Protein AF-A0A0L0DF98-F1 (afdb_monomer_lite)

Organism: NCBI:txid461836

Structure (mmCIF, N/CA/C/O backbone):
data_AF-A0A0L0DF98-F1
#
_entry.id   AF-A0A0L0DF98-F1
#
loop_
_atom_site.group_PDB
_atom_site.id
_atom_site.type_symbol
_atom_site.label_atom_id
_atom_site.label_alt_id
_atom_site.label_comp_id
_atom_site.label_asym_id
_atom_site.label_entity_id
_atom_site.label_seq_id
_atom_site.pdbx_PDB_ins_code
_atom_site.Cartn_x
_atom_site.Cartn_y
_atom_site.Cartn_z
_atom_site.occupancy
_atom_site.B_iso_or_equiv
_atom_site.auth_seq_id
_atom_site.auth_comp_id
_atom_site.auth_asym_id
_atom_site.auth_atom_id
_atom_site.pdbx_PDB_model_num
ATOM 1 N N . MET A 1 1 ? 43.481 54.533 -42.094 1.00 59.28 1 MET A N 1
ATOM 2 C CA . MET A 1 1 ? 42.542 54.161 -43.178 1.00 59.28 1 MET A CA 1
ATOM 3 C C . MET A 1 1 ? 41.923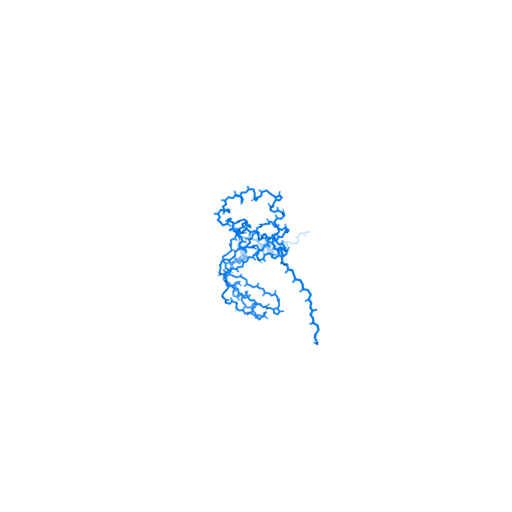 52.816 -42.833 1.00 59.28 1 MET A C 1
ATOM 5 O O . MET A 1 1 ? 42.650 51.907 -42.451 1.00 59.28 1 MET A O 1
ATOM 9 N N . VAL A 1 2 ? 40.596 52.700 -42.867 1.00 70.25 2 VAL A N 1
ATOM 10 C CA . VAL A 1 2 ? 39.909 51.431 -42.580 1.00 70.25 2 VAL A CA 1
ATOM 11 C C . VAL A 1 2 ? 40.095 50.500 -43.779 1.00 70.25 2 VAL A C 1
ATOM 13 O O . VAL A 1 2 ? 39.772 50.872 -44.902 1.00 70.25 2 VAL A O 1
ATOM 16 N N . ASN A 1 3 ? 40.622 49.292 -43.556 1.00 85.38 3 ASN A N 1
ATOM 17 C CA . ASN A 1 3 ? 40.799 48.296 -44.616 1.00 85.38 3 ASN A CA 1
ATOM 18 C C . ASN A 1 3 ? 39.440 47.738 -45.062 1.00 85.38 3 ASN A C 1
ATOM 20 O O . ASN A 1 3 ? 38.877 46.834 -44.435 1.00 85.38 3 ASN A O 1
ATOM 24 N N . GLN A 1 4 ? 38.933 48.284 -46.166 1.00 84.75 4 GLN A N 1
ATOM 25 C CA . GLN A 1 4 ? 37.586 48.056 -46.689 1.00 84.75 4 GLN A CA 1
ATOM 26 C C . GLN A 1 4 ? 37.270 46.567 -46.930 1.00 84.75 4 GLN A C 1
ATOM 28 O O . GLN A 1 4 ? 36.217 46.077 -46.520 1.00 84.75 4 GLN A O 1
ATOM 33 N N . ALA A 1 5 ? 38.224 45.804 -47.471 1.00 82.38 5 ALA A N 1
ATOM 34 C CA . ALA A 1 5 ? 38.057 44.372 -47.739 1.00 82.38 5 ALA A CA 1
ATOM 35 C C . ALA A 1 5 ? 37.833 43.534 -46.463 1.00 82.38 5 ALA A C 1
ATOM 37 O O . ALA A 1 5 ? 37.051 42.578 -46.448 1.00 82.38 5 ALA A O 1
ATOM 38 N N . LYS A 1 6 ? 38.488 43.902 -45.354 1.00 84.06 6 LYS A N 1
ATOM 39 C CA . LYS A 1 6 ? 38.337 43.198 -44.072 1.00 84.06 6 LYS A CA 1
ATOM 40 C C . LYS A 1 6 ? 36.978 43.502 -43.442 1.00 84.06 6 LYS A C 1
ATOM 42 O O . LYS A 1 6 ? 36.352 42.601 -42.884 1.00 84.06 6 LYS A O 1
ATOM 47 N N . LEU A 1 7 ? 36.498 44.738 -43.585 1.00 84.56 7 LEU A N 1
ATOM 48 C CA . LEU A 1 7 ? 35.190 45.164 -43.090 1.00 84.56 7 LEU A CA 1
ATOM 49 C C . LEU A 1 7 ? 34.041 44.452 -43.818 1.00 84.56 7 LEU A C 1
ATOM 51 O O . LEU A 1 7 ? 33.086 44.008 -43.183 1.00 84.56 7 LEU A O 1
ATOM 55 N N . GLU A 1 8 ? 34.141 44.285 -45.135 1.00 83.75 8 GLU A N 1
ATOM 56 C CA . GLU A 1 8 ? 33.148 43.542 -45.918 1.00 83.75 8 GLU A CA 1
ATOM 57 C C . GLU A 1 8 ? 33.128 42.054 -45.570 1.00 83.75 8 GLU A C 1
ATOM 59 O O . GLU A 1 8 ? 32.053 41.471 -45.401 1.00 83.75 8 GLU A O 1
ATOM 64 N N . LYS A 1 9 ? 34.304 41.447 -45.372 1.00 82.88 9 LYS A N 1
ATOM 65 C CA . LYS A 1 9 ? 34.415 40.061 -44.902 1.00 82.88 9 LYS A CA 1
ATOM 66 C C . LYS A 1 9 ? 33.769 39.887 -43.523 1.00 82.88 9 LYS A C 1
ATOM 68 O O . LYS A 1 9 ? 32.976 38.967 -43.339 1.00 82.88 9 LYS A O 1
ATOM 73 N N . LEU A 1 10 ? 34.019 40.806 -42.587 1.00 80.69 10 LEU A N 1
ATOM 74 C CA . LEU A 1 10 ? 33.381 40.828 -41.263 1.00 80.69 10 LEU A CA 1
ATOM 75 C C . LEU A 1 10 ? 31.852 40.976 -41.345 1.00 80.69 10 LEU A C 1
ATOM 77 O O . LEU A 1 10 ? 31.139 40.242 -40.665 1.00 80.69 10 LEU A O 1
ATOM 81 N N . LYS A 1 11 ? 31.336 41.854 -42.217 1.00 80.50 11 LYS A N 1
ATOM 82 C CA . LYS A 1 11 ? 29.887 42.036 -42.440 1.00 80.50 11 LYS A CA 1
ATOM 83 C C . LYS A 1 11 ? 29.210 40.816 -43.077 1.00 80.50 11 LYS A C 1
ATOM 85 O O . LYS A 1 11 ? 28.028 40.579 -42.835 1.00 80.50 11 LYS A O 1
ATOM 90 N N . ARG A 1 12 ? 29.925 40.046 -43.905 1.00 77.50 12 ARG A N 1
ATOM 91 C CA . ARG A 1 12 ? 29.417 38.779 -44.462 1.00 77.50 12 ARG A CA 1
ATOM 92 C C . ARG A 1 12 ? 29.406 37.677 -43.404 1.00 77.50 12 ARG A C 1
ATOM 94 O O . ARG A 1 12 ? 28.397 36.994 -43.256 1.00 77.50 12 ARG A O 1
ATOM 101 N N . MET A 1 13 ? 30.483 37.550 -42.630 1.00 76.38 13 MET A N 1
ATOM 102 C CA . MET A 1 13 ? 30.581 36.547 -41.564 1.00 76.38 13 MET A CA 1
ATOM 103 C C . MET A 1 13 ? 29.582 36.805 -40.427 1.00 76.38 13 MET A C 1
ATOM 105 O O . MET A 1 13 ? 29.000 35.856 -39.913 1.00 76.38 13 MET A O 1
ATOM 109 N N . SER A 1 14 ? 29.296 38.065 -40.082 1.00 71.44 14 SER A N 1
ATOM 110 C CA . SER A 1 14 ? 28.335 38.394 -39.017 1.00 71.44 14 SER A CA 1
ATOM 111 C C . SER A 1 14 ? 26.897 37.952 -39.319 1.00 71.44 14 SER A C 1
ATOM 113 O O . SER A 1 14 ? 26.144 37.657 -38.393 1.00 71.44 14 SER A O 1
ATOM 115 N N . LYS A 1 15 ? 26.510 37.854 -40.600 1.00 66.44 15 LYS A N 1
ATOM 116 C CA . LYS A 1 15 ? 25.192 37.338 -41.012 1.00 66.44 15 LYS A CA 1
ATOM 117 C C . LYS A 1 15 ? 25.078 35.819 -40.860 1.00 66.44 15 LYS A C 1
ATOM 119 O O . LYS A 1 15 ? 23.989 35.330 -40.580 1.00 66.44 15 LYS A O 1
ATOM 124 N N . VAL A 1 16 ? 26.182 35.090 -41.035 1.00 66.56 16 VAL A N 1
ATOM 125 C CA . VAL A 1 16 ? 26.230 33.618 -40.960 1.00 66.56 16 VAL A CA 1
ATOM 126 C C . VAL A 1 16 ? 26.385 33.138 -39.516 1.00 66.56 16 VAL A C 1
ATOM 128 O O . VAL A 1 16 ? 25.752 32.164 -39.123 1.00 66.56 16 VAL A O 1
ATOM 131 N N . SER A 1 17 ? 27.149 33.857 -38.692 1.00 67.81 17 SER A N 1
ATOM 132 C CA . SER A 1 17 ? 27.374 33.512 -37.280 1.00 67.81 17 SER A CA 1
ATOM 133 C C . SER A 1 17 ? 26.181 33.801 -36.358 1.00 67.81 17 SER A C 1
ATOM 135 O O . SER A 1 17 ? 26.313 33.718 -35.138 1.00 67.81 17 SER A O 1
ATOM 137 N N . ARG A 1 18 ? 25.012 34.167 -36.901 1.00 70.31 18 ARG A N 1
ATOM 138 C CA . ARG A 1 18 ? 23.824 34.470 -36.100 1.00 70.31 18 ARG A CA 1
ATOM 139 C C . ARG A 1 18 ? 23.174 33.172 -35.609 1.00 70.31 18 ARG A C 1
ATOM 141 O O . ARG A 1 18 ? 22.393 32.535 -36.313 1.00 70.31 18 ARG A O 1
ATOM 148 N N . THR A 1 19 ? 23.471 32.794 -34.372 1.00 71.56 19 THR A N 1
ATOM 149 C CA . THR A 1 19 ? 22.826 31.693 -33.646 1.00 71.56 19 THR A CA 1
ATOM 150 C C . THR A 1 19 ? 21.392 32.078 -33.274 1.00 71.56 19 THR A C 1
ATOM 152 O O . THR A 1 19 ? 21.123 32.629 -32.211 1.00 71.56 19 THR A O 1
ATOM 155 N N . GLY A 1 20 ? 20.455 31.795 -34.180 1.00 74.62 20 GLY A N 1
ATOM 156 C CA . GLY A 1 20 ? 19.020 31.996 -33.970 1.00 74.62 20 GLY A CA 1
ATOM 157 C C . GLY A 1 20 ? 18.403 33.054 -34.890 1.00 74.62 20 GLY A C 1
ATOM 158 O O . GLY A 1 20 ? 18.943 34.139 -35.103 1.00 74.62 20 GLY A O 1
ATOM 159 N N . GLY A 1 21 ? 17.241 32.723 -35.451 1.00 78.06 21 GLY A N 1
ATOM 160 C CA . GLY A 1 21 ? 16.499 33.566 -36.389 1.00 78.06 21 GLY A CA 1
ATOM 161 C C . GLY A 1 21 ? 15.668 32.750 -37.380 1.00 78.06 21 GLY A C 1
ATOM 162 O O . GLY A 1 21 ? 15.703 31.515 -37.385 1.00 78.06 21 GLY A O 1
ATOM 163 N N . LYS A 1 22 ? 14.912 33.439 -38.237 1.00 72.06 22 LYS A N 1
ATOM 164 C CA . LYS A 1 22 ? 14.140 32.823 -39.327 1.00 72.06 22 LYS A CA 1
ATOM 165 C C . LYS A 1 22 ? 15.098 32.066 -40.260 1.00 72.06 22 LYS A C 1
ATOM 167 O O . LYS A 1 22 ? 16.039 32.660 -40.769 1.00 72.06 22 LYS A O 1
ATOM 172 N N . GLY A 1 23 ? 14.888 30.760 -40.436 1.00 76.31 23 GLY A N 1
ATOM 173 C CA . GLY A 1 23 ? 15.764 29.884 -41.230 1.00 76.31 23 GLY A CA 1
ATOM 174 C C . GLY A 1 23 ? 16.894 29.192 -40.452 1.00 76.31 23 GLY A C 1
ATOM 175 O O . GLY A 1 23 ? 17.527 28.294 -40.995 1.00 76.31 23 GLY A O 1
ATOM 176 N N . SER A 1 24 ? 17.126 29.538 -39.177 1.00 78.88 24 SER A N 1
ATOM 177 C CA . SER A 1 24 ? 18.032 28.759 -38.317 1.00 78.88 24 SER A CA 1
ATOM 178 C C . SER A 1 24 ? 17.401 27.414 -37.939 1.00 78.88 24 SER A C 1
ATOM 180 O O . SER A 1 24 ? 16.185 27.326 -37.741 1.00 78.88 24 SER A O 1
ATOM 182 N N . MET A 1 25 ? 18.217 26.358 -37.840 1.00 81.50 25 MET A N 1
ATOM 183 C CA . MET A 1 25 ? 17.738 25.024 -37.474 1.00 81.50 25 MET A CA 1
ATOM 184 C C . MET A 1 25 ? 17.059 25.073 -36.104 1.00 81.50 25 MET A C 1
ATOM 186 O O . MET A 1 25 ? 17.697 25.275 -35.068 1.00 81.50 25 MET A O 1
ATOM 190 N N . ARG A 1 26 ? 15.741 24.867 -36.091 1.00 83.50 26 ARG A N 1
ATOM 191 C CA . ARG A 1 26 ? 14.978 24.818 -34.849 1.00 83.50 26 ARG A CA 1
ATOM 192 C C . ARG A 1 26 ? 15.250 23.485 -34.160 1.00 83.50 26 ARG A C 1
ATOM 194 O O . ARG A 1 26 ? 15.085 22.426 -34.762 1.00 83.50 26 ARG A O 1
ATOM 201 N N . ARG A 1 27 ? 15.633 23.518 -32.881 1.00 85.25 27 ARG A N 1
ATOM 202 C CA . ARG A 1 27 ? 15.780 22.291 -32.089 1.00 85.25 27 ARG A CA 1
ATOM 203 C C . ARG A 1 27 ? 14.429 21.579 -32.015 1.00 85.25 27 ARG A C 1
ATOM 205 O O . ARG A 1 27 ? 13.439 22.160 -31.569 1.00 85.25 27 ARG A O 1
ATOM 212 N N . LYS A 1 28 ? 14.394 20.307 -32.414 1.00 84.44 28 LYS A N 1
ATOM 213 C CA . LYS A 1 28 ? 13.209 19.459 -32.258 1.00 84.44 28 LYS A CA 1
ATOM 214 C C . LYS A 1 28 ? 12.933 19.260 -30.768 1.00 84.44 28 LYS A C 1
ATOM 216 O O . LYS A 1 28 ? 13.750 18.688 -30.050 1.00 84.44 28 LYS A O 1
ATOM 221 N N . VAL A 1 29 ? 11.781 19.734 -30.297 1.00 82.12 29 VAL A N 1
ATOM 222 C CA . VAL A 1 29 ? 11.338 19.492 -28.920 1.00 82.12 29 VAL A CA 1
ATOM 223 C C . VAL A 1 29 ? 10.853 18.049 -28.831 1.00 82.12 29 VAL A C 1
ATOM 225 O O . VAL A 1 29 ? 9.829 17.688 -29.411 1.00 82.12 29 VAL A O 1
ATOM 228 N N . ARG A 1 30 ? 11.593 17.203 -28.108 1.00 83.38 30 ARG A N 1
ATOM 229 C CA . ARG A 1 30 ? 11.132 15.855 -27.770 1.00 83.38 30 ARG A CA 1
ATOM 230 C C . ARG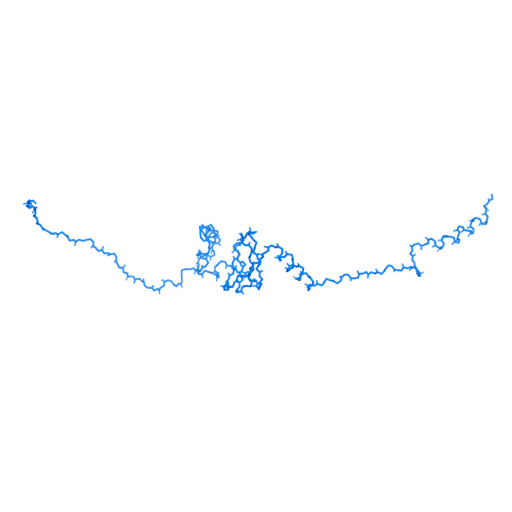 A 1 30 ? 10.097 15.967 -26.657 1.00 83.38 30 ARG A C 1
ATOM 232 O O . ARG A 1 30 ? 10.445 16.159 -25.496 1.00 83.38 30 ARG A O 1
ATOM 239 N N . LYS A 1 31 ? 8.821 15.817 -27.007 1.00 80.00 31 LYS A N 1
ATOM 240 C CA . LYS A 1 31 ? 7.748 15.689 -26.019 1.00 80.00 31 LYS A CA 1
ATOM 241 C C . LYS A 1 31 ? 7.850 14.294 -25.397 1.00 80.00 31 LYS A C 1
ATOM 243 O O . LYS A 1 31 ? 7.572 13.295 -26.056 1.00 80.00 31 LYS A O 1
ATOM 248 N N . VAL A 1 32 ? 8.333 14.210 -24.159 1.00 80.06 32 VAL A N 1
ATOM 249 C CA . VAL A 1 32 ? 8.414 12.938 -23.430 1.00 80.06 32 VAL A CA 1
ATOM 250 C C . VAL A 1 32 ? 6.998 12.552 -23.016 1.00 80.06 32 VAL A C 1
ATOM 252 O O . VAL A 1 32 ? 6.417 13.168 -22.126 1.00 80.06 32 VAL A O 1
ATOM 255 N N . GLN A 1 33 ? 6.422 11.552 -23.681 1.00 76.75 33 GLN A N 1
ATOM 256 C CA . GLN A 1 33 ? 5.169 10.963 -23.227 1.00 76.75 33 GLN A CA 1
ATOM 257 C C . GLN A 1 33 ? 5.443 10.078 -22.011 1.00 76.75 33 GLN A C 1
ATOM 259 O O . GLN A 1 33 ? 6.233 9.135 -22.071 1.00 76.75 33 GLN A O 1
ATOM 264 N N . LYS A 1 34 ? 4.794 10.400 -20.890 1.00 70.56 34 LYS A N 1
ATOM 265 C CA . LYS A 1 34 ? 4.813 9.579 -19.679 1.00 70.56 34 LYS A CA 1
ATOM 266 C C . LYS A 1 34 ? 3.937 8.350 -19.930 1.00 70.56 34 LYS A C 1
ATOM 268 O O . LYS A 1 34 ? 2.723 8.413 -19.782 1.00 70.56 34 LYS A O 1
ATOM 273 N N . SER A 1 35 ? 4.538 7.241 -20.353 1.00 65.88 35 SER A N 1
ATOM 274 C CA . SER A 1 35 ? 3.828 5.963 -20.464 1.00 65.88 35 SER A CA 1
ATOM 275 C C . SER A 1 35 ? 3.675 5.340 -19.069 1.00 65.88 35 SER A C 1
ATOM 277 O O . SER A 1 35 ? 4.679 4.942 -18.475 1.00 65.88 35 SER A O 1
ATOM 279 N N . SER A 1 36 ? 2.453 5.214 -18.554 1.00 64.25 36 SER A N 1
ATOM 280 C CA . SER A 1 36 ? 2.161 4.525 -17.283 1.00 64.25 36 SER A CA 1
ATOM 281 C C . SER A 1 36 ? 2.282 2.996 -17.382 1.00 64.25 36 SER A C 1
ATOM 283 O O . SER A 1 36 ? 2.564 2.330 -16.394 1.00 64.25 36 SER A O 1
ATOM 285 N N . GLY A 1 37 ? 2.134 2.415 -18.577 1.00 65.88 37 GLY A N 1
ATOM 286 C CA . GLY A 1 37 ? 2.199 0.959 -18.772 1.00 65.88 37 GLY A CA 1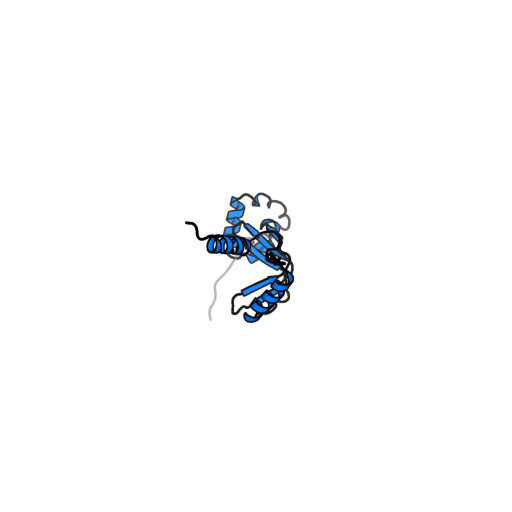
ATOM 287 C C . GLY A 1 37 ? 3.611 0.355 -18.751 1.00 65.88 37 GLY A C 1
ATOM 288 O O . GLY A 1 37 ? 3.772 -0.831 -18.465 1.00 65.88 37 GLY A O 1
ATOM 289 N N . SER A 1 38 ? 4.659 1.140 -19.033 1.00 71.88 38 SER A N 1
ATOM 290 C CA . SER A 1 38 ? 6.038 0.621 -19.030 1.00 71.88 38 SER A CA 1
ATOM 291 C C . SER A 1 38 ? 6.621 0.497 -17.623 1.00 71.88 38 SER A C 1
ATOM 293 O O . SER A 1 38 ? 7.498 -0.336 -17.396 1.00 71.88 38 SER A O 1
ATOM 295 N N . THR A 1 39 ? 6.130 1.287 -16.667 1.00 82.38 39 THR A N 1
ATOM 296 C CA . THR A 1 39 ? 6.604 1.251 -15.280 1.00 82.38 39 THR A CA 1
ATOM 297 C C . THR A 1 39 ? 6.145 -0.021 -14.574 1.00 82.38 39 THR A C 1
ATOM 299 O O . THR A 1 39 ? 6.966 -0.663 -13.931 1.00 82.38 39 THR A O 1
ATOM 302 N N . ALA A 1 40 ? 4.898 -0.463 -14.775 1.00 84.25 40 ALA A N 1
ATOM 303 C CA . ALA A 1 40 ? 4.375 -1.695 -14.175 1.00 84.25 40 ALA A CA 1
ATOM 304 C C . ALA A 1 40 ? 5.203 -2.938 -14.552 1.00 84.25 40 ALA A C 1
ATOM 306 O O . ALA A 1 40 ? 5.573 -3.725 -13.682 1.00 84.25 40 ALA A O 1
ATOM 307 N N . LYS A 1 41 ? 5.580 -3.071 -15.832 1.00 87.06 41 LYS A N 1
ATOM 308 C CA . LYS A 1 41 ? 6.436 -4.174 -16.309 1.00 87.06 41 LYS A CA 1
ATOM 309 C C . LYS A 1 41 ? 7.851 -4.120 -15.725 1.00 87.06 41 LYS A C 1
ATOM 311 O O . LYS A 1 41 ? 8.453 -5.151 -15.431 1.00 87.06 41 LYS A O 1
ATOM 316 N N . LYS A 1 42 ? 8.395 -2.914 -15.538 1.00 90.56 42 LYS A N 1
ATOM 317 C CA . LYS A 1 42 ? 9.703 -2.729 -14.894 1.00 90.56 42 LYS A CA 1
ATOM 318 C C . LYS A 1 42 ? 9.642 -3.087 -13.412 1.00 90.56 42 LYS A C 1
ATOM 320 O O . LYS A 1 42 ? 10.521 -3.800 -12.946 1.00 90.56 42 LYS A O 1
ATOM 325 N N . LEU A 1 43 ? 8.588 -2.670 -12.710 1.00 88.50 43 LEU A N 1
ATOM 326 C CA . LEU A 1 43 ? 8.365 -2.997 -11.301 1.00 88.50 43 LEU A CA 1
ATOM 327 C C . LEU A 1 43 ? 8.212 -4.506 -11.090 1.00 88.50 43 LEU A C 1
ATOM 329 O O . LEU A 1 43 ? 8.807 -5.058 -10.170 1.00 88.50 43 LEU A O 1
ATOM 333 N N . SER A 1 44 ? 7.489 -5.213 -11.964 1.00 88.25 44 SER A N 1
ATOM 334 C CA . SER A 1 44 ? 7.401 -6.675 -11.868 1.00 88.25 44 SER A CA 1
ATOM 335 C C . SER A 1 44 ? 8.758 -7.358 -12.062 1.00 88.25 44 SER A C 1
ATOM 337 O O . SER A 1 44 ? 9.047 -8.329 -11.360 1.00 88.25 44 SER A O 1
ATOM 339 N N . ALA A 1 45 ? 9.594 -6.835 -12.969 1.00 90.19 45 ALA A N 1
ATOM 340 C CA . ALA A 1 45 ? 10.933 -7.356 -13.238 1.00 90.19 45 ALA A CA 1
ATOM 341 C C . ALA A 1 45 ? 11.919 -7.072 -12.092 1.00 90.19 45 ALA A C 1
ATOM 343 O O . ALA A 1 45 ? 12.697 -7.949 -11.725 1.00 90.19 45 ALA A O 1
ATOM 344 N N . THR A 1 46 ? 11.878 -5.885 -11.476 1.00 90.31 46 THR A N 1
ATOM 345 C CA . THR A 1 46 ? 12.708 -5.583 -10.296 1.00 90.31 46 THR A CA 1
ATOM 346 C C . THR A 1 46 ? 12.305 -6.446 -9.112 1.00 90.31 46 THR A C 1
ATOM 348 O O . THR A 1 46 ? 13.157 -7.049 -8.468 1.00 90.31 46 THR A O 1
ATOM 351 N N . LEU A 1 47 ? 11.002 -6.585 -8.881 1.00 89.75 47 LEU A N 1
ATOM 352 C CA . LEU A 1 47 ? 10.447 -7.413 -7.821 1.00 89.75 47 LEU A CA 1
ATOM 353 C C . LEU A 1 47 ? 10.681 -8.918 -8.043 1.00 89.75 47 LEU A C 1
ATOM 355 O O . LEU A 1 47 ? 10.515 -9.706 -7.119 1.00 89.75 47 LEU A O 1
ATOM 359 N N . ALA A 1 48 ? 10.983 -9.370 -9.264 1.00 89.31 48 ALA A N 1
ATOM 360 C CA . ALA A 1 48 ? 11.335 -10.771 -9.519 1.00 89.31 48 ALA A CA 1
ATOM 361 C C . ALA A 1 48 ? 12.703 -11.130 -8.919 1.00 89.31 48 ALA A C 1
ATOM 363 O O . ALA A 1 48 ? 12.883 -12.249 -8.459 1.00 89.31 48 ALA A O 1
ATOM 364 N N . LYS A 1 49 ? 13.626 -10.162 -8.832 1.00 91.94 49 LYS A N 1
ATOM 365 C CA . LYS A 1 49 ? 14.966 -10.356 -8.251 1.00 91.94 49 LYS A CA 1
ATOM 366 C C . LYS A 1 49 ? 14.942 -10.646 -6.751 1.00 91.94 49 LYS A C 1
ATOM 368 O O . LYS A 1 49 ? 15.871 -11.244 -6.233 1.00 91.94 49 LYS A O 1
ATOM 373 N N . VAL A 1 50 ? 13.890 -10.206 -6.063 1.00 91.12 50 VAL A N 1
ATOM 374 C CA . VAL A 1 50 ? 13.716 -10.362 -4.609 1.00 91.12 50 VAL A CA 1
ATOM 375 C C . VAL A 1 50 ? 13.038 -11.704 -4.268 1.00 91.12 50 VAL A C 1
ATOM 377 O O . VAL A 1 50 ? 12.645 -11.928 -3.130 1.00 91.12 50 VAL A O 1
ATOM 380 N N . ASN A 1 51 ? 12.891 -12.618 -5.242 1.00 89.44 51 ASN A N 1
ATOM 381 C CA . ASN A 1 51 ? 12.277 -13.942 -5.067 1.00 89.44 51 ASN A CA 1
ATOM 382 C C . ASN A 1 51 ? 10.908 -13.891 -4.366 1.00 89.44 51 ASN A C 1
ATOM 384 O O . ASN A 1 51 ? 10.620 -14.674 -3.464 1.00 89.44 51 ASN A O 1
ATOM 388 N N . LYS A 1 52 ? 10.053 -12.942 -4.763 1.00 91.25 52 LYS A N 1
ATOM 389 C CA . LYS A 1 52 ? 8.698 -12.840 -4.209 1.00 91.25 52 LYS A CA 1
ATOM 390 C C . LYS A 1 52 ? 7.834 -14.035 -4.615 1.00 91.25 52 LYS A C 1
ATOM 392 O O . LYS A 1 52 ? 7.844 -14.451 -5.774 1.00 91.25 52 LYS A O 1
ATOM 397 N N . GLN A 1 53 ? 7.022 -14.507 -3.683 1.00 92.69 53 GLN A N 1
ATOM 398 C CA . GLN A 1 53 ? 6.019 -15.544 -3.877 1.00 92.69 53 GLN A CA 1
ATOM 399 C C . GLN A 1 53 ? 4.624 -14.953 -3.678 1.00 92.69 53 GLN A C 1
ATOM 401 O O . GLN A 1 53 ? 4.425 -14.084 -2.833 1.00 92.69 53 GLN A O 1
ATOM 406 N N . ALA A 1 54 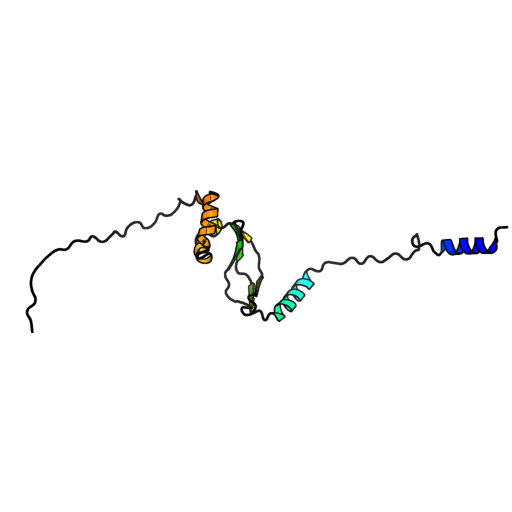? 3.655 -15.388 -4.481 1.00 92.50 54 ALA A N 1
ATOM 407 C CA . ALA A 1 54 ? 2.270 -14.964 -4.306 1.00 92.50 54 ALA A CA 1
ATOM 408 C C . ALA A 1 54 ? 1.664 -15.646 -3.073 1.00 92.50 54 ALA A C 1
ATOM 410 O O . ALA A 1 54 ? 1.823 -16.853 -2.907 1.00 92.50 54 ALA A O 1
ATOM 411 N N . LEU A 1 55 ? 0.953 -14.879 -2.246 1.00 92.31 55 LEU A N 1
ATOM 412 C CA . LEU A 1 55 ? 0.207 -15.401 -1.104 1.00 92.31 55 LEU A CA 1
ATOM 413 C C . LEU A 1 55 ? -1.274 -15.551 -1.492 1.00 92.31 55 LEU A C 1
ATOM 415 O O . LEU A 1 55 ? -1.935 -14.537 -1.738 1.00 92.31 55 LEU A O 1
ATOM 419 N N . PRO A 1 56 ? -1.797 -16.786 -1.613 1.00 92.94 56 PRO A N 1
ATOM 420 C CA . PRO A 1 56 ? -3.212 -17.020 -1.882 1.00 92.94 56 PRO A CA 1
ATOM 421 C C . PRO A 1 56 ? -4.056 -16.846 -0.610 1.00 92.94 56 PRO A C 1
ATOM 423 O O . PRO A 1 56 ? -3.557 -17.014 0.498 1.00 92.94 56 PRO A O 1
ATOM 426 N N . GLY A 1 57 ? -5.347 -16.545 -0.777 1.00 91.94 57 GLY A N 1
ATOM 427 C CA . GLY A 1 57 ? -6.311 -16.528 0.333 1.00 91.94 57 GLY A CA 1
ATOM 428 C C . GLY A 1 57 ? -6.199 -15.334 1.285 1.00 91.94 57 GLY A C 1
ATOM 429 O O . GLY A 1 57 ? -6.682 -15.413 2.406 1.00 91.94 57 GLY A O 1
ATOM 430 N N . VAL A 1 58 ? -5.559 -14.236 0.871 1.00 93.62 58 VAL A N 1
ATOM 431 C CA . VAL A 1 58 ? -5.535 -13.007 1.675 1.00 93.62 58 VAL A CA 1
ATOM 432 C C . VAL A 1 58 ? -6.864 -12.272 1.517 1.00 93.62 58 VAL A C 1
ATOM 434 O O . VAL A 1 58 ? -7.146 -11.707 0.457 1.00 93.62 58 VAL A O 1
ATOM 437 N N . ASP A 1 59 ? -7.661 -12.264 2.582 1.00 92.25 59 ASP A N 1
ATOM 438 C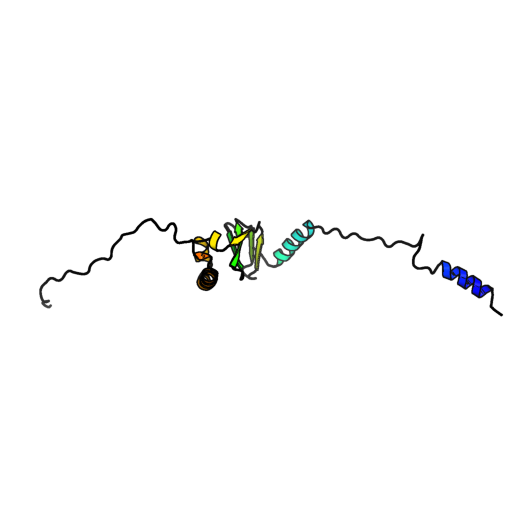 CA . ASP A 1 59 ? -8.955 -11.580 2.602 1.00 92.25 59 ASP A CA 1
ATOM 439 C C . ASP A 1 59 ? -8.813 -10.068 2.766 1.00 92.25 59 ASP A C 1
ATOM 441 O O . ASP A 1 59 ? -9.549 -9.303 2.140 1.00 92.25 59 ASP A O 1
ATOM 445 N N . GLU A 1 60 ? -7.837 -9.623 3.555 1.00 91.25 60 GLU A N 1
ATOM 446 C CA . GLU A 1 60 ? -7.610 -8.208 3.814 1.00 91.25 60 GLU A CA 1
ATOM 447 C C . GLU A 1 60 ? -6.168 -7.895 4.216 1.00 91.25 60 GLU A C 1
ATOM 449 O O . GLU A 1 60 ? -5.447 -8.728 4.767 1.00 91.25 60 GLU A O 1
ATOM 454 N N . VAL A 1 61 ? -5.743 -6.666 3.917 1.00 93.19 61 VAL A N 1
ATOM 455 C CA . VAL A 1 61 ? -4.508 -6.078 4.448 1.00 93.19 61 VAL A CA 1
ATOM 456 C C . VAL A 1 61 ? -4.847 -4.721 5.039 1.00 93.19 61 VAL A C 1
ATOM 458 O O . VAL A 1 61 ? -5.382 -3.854 4.345 1.00 93.19 61 VAL A O 1
ATOM 461 N N . ASN A 1 62 ? -4.479 -4.535 6.302 1.00 92.38 62 ASN A N 1
ATOM 462 C CA . ASN A 1 62 ? -4.657 -3.290 7.031 1.00 92.38 62 ASN A CA 1
ATOM 463 C C . ASN A 1 62 ? -3.288 -2.679 7.329 1.00 92.38 62 ASN A C 1
ATOM 465 O O . ASN A 1 62 ? -2.405 -3.341 7.872 1.00 92.38 62 ASN A O 1
ATOM 469 N N . MET A 1 63 ? -3.101 -1.415 6.953 1.00 92.19 63 MET A N 1
ATOM 470 C CA . MET A 1 63 ? -1.916 -0.644 7.326 1.00 92.19 63 MET A CA 1
ATOM 471 C C . MET A 1 63 ? -2.336 0.478 8.269 1.00 92.19 63 MET A C 1
ATOM 473 O O . MET A 1 63 ? -3.015 1.420 7.853 1.00 92.19 63 MET A O 1
ATOM 477 N N . PHE A 1 64 ? -1.930 0.363 9.531 1.00 89.56 64 PHE A N 1
ATOM 478 C CA . PHE A 1 64 ? -2.181 1.364 10.564 1.00 89.56 64 PHE A CA 1
ATOM 479 C C . PHE A 1 64 ? -1.175 2.498 10.444 1.00 89.56 64 PHE A C 1
ATOM 481 O O . PHE A 1 64 ? 0.029 2.265 10.329 1.00 89.56 64 PHE A O 1
ATOM 488 N N . ARG A 1 65 ? -1.680 3.726 10.453 1.00 88.19 65 ARG A N 1
ATOM 489 C CA . ARG A 1 65 ? -0.871 4.939 10.415 1.00 88.19 65 ARG A CA 1
ATOM 490 C C . ARG A 1 65 ? -0.946 5.659 11.756 1.00 88.19 65 ARG A C 1
ATOM 492 O O . ARG A 1 65 ? -1.810 5.385 12.584 1.00 88.19 65 ARG A O 1
ATOM 499 N N . GLU A 1 66 ? -0.030 6.595 11.956 1.00 85.12 66 GLU A N 1
ATOM 500 C CA . GLU A 1 66 ? 0.055 7.403 13.179 1.00 85.12 66 GLU A CA 1
ATOM 501 C C . GLU A 1 66 ? -1.087 8.425 13.302 1.00 85.12 66 GLU A C 1
ATOM 503 O O . GLU A 1 66 ? -1.405 8.870 14.397 1.00 85.12 66 GLU A O 1
ATOM 508 N N . ASP A 1 67 ? -1.747 8.761 12.191 1.00 83.81 67 ASP A N 1
ATOM 509 C CA . ASP A 1 67 ? -2.876 9.696 12.113 1.00 83.81 67 ASP A CA 1
ATOM 510 C C . ASP A 1 67 ? -4.228 9.070 12.522 1.00 83.81 67 ASP A C 1
ATOM 512 O O . ASP A 1 67 ? -5.283 9.638 12.245 1.00 83.81 67 ASP A O 1
ATOM 516 N N . ASN A 1 68 ? -4.213 7.893 13.160 1.00 81.19 68 ASN A N 1
ATOM 517 C CA . ASN A 1 68 ? -5.385 7.067 13.482 1.00 81.19 68 ASN A CA 1
ATOM 518 C C . ASN A 1 68 ? -6.218 6.625 12.260 1.00 81.19 68 ASN A C 1
ATOM 520 O O . ASN A 1 68 ? -7.330 6.109 12.421 1.00 81.19 68 ASN A O 1
ATOM 524 N N . SER A 1 69 ? -5.695 6.781 11.039 1.00 87.44 69 SER A N 1
ATOM 525 C CA . SER A 1 69 ? -6.314 6.237 9.833 1.00 87.44 69 SER A CA 1
ATOM 526 C C . SER A 1 69 ? -5.762 4.850 9.504 1.00 87.44 69 SER A C 1
ATOM 528 O O . SER A 1 69 ? -4.609 4.505 9.785 1.00 87.44 69 SER A O 1
ATOM 530 N N . VAL A 1 70 ? -6.607 4.031 8.885 1.00 90.50 70 VAL A N 1
ATOM 531 C CA . VAL A 1 70 ? -6.251 2.701 8.398 1.00 90.50 70 VAL A CA 1
ATOM 532 C 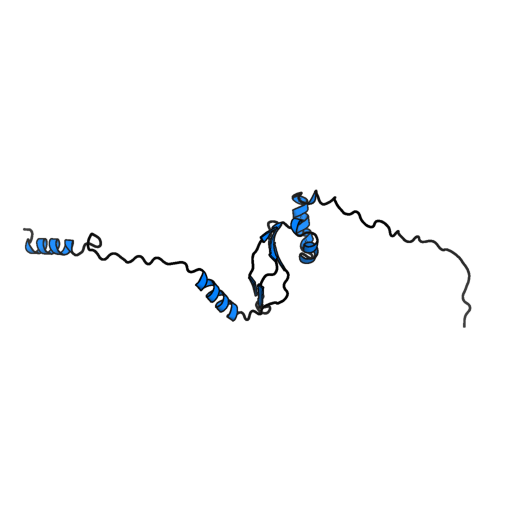C . VAL A 1 70 ? -6.336 2.711 6.884 1.00 90.50 70 VAL A C 1
ATOM 534 O O . VAL A 1 70 ? -7.387 2.990 6.303 1.00 90.50 70 VAL A O 1
ATOM 537 N N . LEU A 1 71 ? -5.228 2.377 6.225 1.00 93.94 71 LEU A N 1
ATOM 538 C CA . LEU A 1 71 ? -5.263 2.061 4.805 1.00 93.94 71 LEU A CA 1
ATOM 539 C C . LEU A 1 71 ? -5.702 0.603 4.655 1.00 93.94 71 LEU A C 1
ATOM 541 O O . LEU A 1 71 ? -4.920 -0.319 4.891 1.00 93.94 71 LEU A O 1
ATOM 545 N N . HIS A 1 72 ? -6.963 0.422 4.285 1.00 93.56 72 HIS A N 1
ATOM 546 C CA . HIS A 1 72 ? -7.607 -0.873 4.144 1.00 93.56 72 HIS A CA 1
ATOM 547 C C . HIS A 1 72 ? -7.604 -1.330 2.684 1.00 93.56 72 HIS A C 1
ATOM 549 O O . HIS A 1 72 ? -7.995 -0.588 1.775 1.00 93.56 72 HIS A O 1
ATOM 555 N N . PHE A 1 73 ? -7.208 -2.580 2.466 1.00 96.06 73 PHE A N 1
ATOM 556 C CA . PHE A 1 73 ? -7.312 -3.267 1.186 1.00 96.06 73 PHE A CA 1
ATOM 557 C C . PHE A 1 73 ? -8.203 -4.497 1.346 1.00 96.06 73 PHE A C 1
ATOM 559 O O . PHE A 1 73 ? -7.843 -5.419 2.075 1.00 96.06 73 PHE A O 1
ATOM 566 N N . SER A 1 74 ? -9.319 -4.540 0.617 1.00 94.12 74 SER A N 1
ATOM 567 C CA . SER A 1 74 ? -10.177 -5.727 0.547 1.00 94.12 74 SER A CA 1
ATOM 568 C C . SER A 1 74 ? -9.700 -6.653 -0.573 1.00 94.12 74 SER A C 1
ATOM 570 O O . SER A 1 74 ? -9.534 -6.215 -1.714 1.00 94.12 74 SER A O 1
ATOM 572 N N . ARG A 1 75 ? -9.451 -7.920 -0.232 1.00 93.69 75 ARG A N 1
ATOM 573 C CA . ARG A 1 75 ? -8.968 -9.003 -1.106 1.00 93.69 75 ARG A CA 1
ATOM 574 C C . ARG A 1 75 ? -7.828 -8.592 -2.052 1.00 93.69 75 ARG A C 1
ATOM 576 O O . ARG A 1 75 ? -7.950 -8.740 -3.274 1.00 93.69 75 ARG A O 1
ATOM 583 N N . PRO A 1 76 ? -6.716 -8.033 -1.538 1.00 96.06 76 PRO A N 1
ATOM 584 C CA . PRO A 1 76 ? -5.610 -7.622 -2.389 1.00 96.06 76 PRO A CA 1
ATOM 585 C C . PRO A 1 76 ? -4.828 -8.819 -2.934 1.00 96.06 76 PRO A C 1
ATOM 587 O O . PRO A 1 76 ? -4.706 -9.868 -2.305 1.00 96.06 76 PRO A O 1
ATOM 590 N N . LYS A 1 77 ? -4.171 -8.617 -4.079 1.00 94.31 77 LYS A N 1
ATOM 591 C CA . LYS A 1 77 ? -3.128 -9.533 -4.543 1.00 94.31 77 LYS A CA 1
ATOM 592 C C . LYS A 1 77 ? -1.835 -9.219 -3.802 1.00 94.31 77 LYS A C 1
ATOM 594 O O . LYS A 1 77 ? -1.199 -8.197 -4.076 1.00 94.31 77 LYS A O 1
ATOM 599 N N . VAL A 1 78 ? -1.439 -10.114 -2.906 1.00 95.00 78 VAL A N 1
ATOM 600 C CA . VAL A 1 78 ? -0.212 -9.982 -2.121 1.00 95.00 78 VAL A CA 1
ATOM 601 C C . VAL A 1 78 ? 0.874 -10.889 -2.680 1.00 95.00 78 VAL A C 1
ATOM 603 O O . VAL A 1 78 ? 0.657 -12.064 -2.972 1.00 95.00 78 VAL A O 1
ATOM 606 N N . GLU A 1 79 ? 2.064 -10.326 -2.837 1.00 93.88 79 GLU A N 1
ATOM 607 C CA . GLU A 1 79 ? 3.290 -11.075 -3.080 1.00 93.88 79 GLU A CA 1
ATOM 608 C C . GLU A 1 79 ? 4.283 -10.739 -1.974 1.00 93.88 79 GLU A C 1
ATOM 610 O O . GLU A 1 79 ? 4.496 -9.567 -1.673 1.00 93.88 79 GLU A O 1
ATOM 615 N N . ALA A 1 80 ? 4.895 -11.749 -1.375 1.00 93.94 80 ALA A N 1
ATOM 616 C CA . ALA A 1 80 ? 5.804 -11.594 -0.255 1.00 93.94 80 ALA A CA 1
ATOM 617 C C . ALA A 1 80 ? 7.129 -12.292 -0.538 1.00 93.94 80 ALA A C 1
ATOM 619 O O . ALA A 1 80 ? 7.180 -13.362 -1.139 1.00 93.94 80 ALA A O 1
ATOM 620 N N . SER A 1 81 ? 8.211 -11.686 -0.078 1.00 94.25 81 SER A N 1
ATOM 621 C CA . SER A 1 81 ? 9.488 -12.355 0.106 1.00 94.25 81 SER A CA 1
ATOM 622 C C . SER A 1 81 ? 9.805 -12.311 1.591 1.00 94.25 81 SER A C 1
ATOM 624 O O . SER A 1 81 ? 10.216 -11.272 2.106 1.00 94.25 81 SER A O 1
ATOM 626 N N . PHE A 1 82 ? 9.575 -13.429 2.282 1.00 89.88 82 PHE A N 1
ATOM 627 C CA . PHE A 1 82 ? 9.826 -13.538 3.721 1.00 89.88 82 PHE A CA 1
ATOM 628 C C . PHE A 1 82 ? 11.315 -13.425 4.047 1.00 89.88 82 PHE A C 1
ATOM 630 O O . PHE A 1 82 ? 11.680 -12.811 5.038 1.00 89.88 82 PHE A O 1
ATOM 637 N N . GLN A 1 83 ? 12.186 -13.938 3.174 1.00 91.50 83 GLN A N 1
ATOM 638 C CA . GLN A 1 83 ? 13.637 -13.828 3.352 1.00 91.50 83 GLN A CA 1
ATOM 639 C C . GLN A 1 83 ? 14.116 -12.371 3.328 1.00 91.50 83 GLN A C 1
ATOM 641 O O . GLN A 1 83 ? 15.032 -12.008 4.056 1.00 91.50 83 GLN A O 1
ATOM 646 N N . ALA A 1 84 ? 13.492 -11.538 2.492 1.00 92.69 84 ALA A N 1
ATOM 647 C CA . ALA A 1 84 ? 13.839 -10.129 2.340 1.00 92.69 84 ALA A CA 1
ATOM 648 C C . ALA A 1 84 ? 12.904 -9.186 3.115 1.00 92.69 84 ALA A C 1
ATOM 650 O O . ALA A 1 84 ? 12.955 -7.977 2.889 1.00 92.69 84 ALA A O 1
ATOM 651 N N . ASN A 1 85 ? 12.006 -9.718 3.956 1.00 93.00 85 ASN A N 1
ATOM 652 C CA . ASN A 1 85 ? 10.970 -8.959 4.670 1.00 93.00 85 ASN A CA 1
ATOM 653 C C . ASN A 1 85 ? 10.237 -7.932 3.783 1.00 93.00 85 ASN A C 1
ATOM 655 O O . ASN A 1 85 ? 9.929 -6.820 4.206 1.00 93.00 85 ASN A O 1
ATOM 659 N N . THR A 1 86 ? 9.996 -8.285 2.518 1.00 92.88 86 THR A N 1
ATOM 660 C CA . THR A 1 86 ? 9.442 -7.371 1.514 1.00 92.88 86 THR A CA 1
ATOM 661 C C . THR A 1 86 ? 8.065 -7.847 1.085 1.00 92.88 86 THR A C 1
ATOM 663 O O . THR A 1 86 ? 7.922 -8.941 0.538 1.00 92.88 86 THR A O 1
ATOM 666 N N . PHE A 1 87 ? 7.059 -6.992 1.264 1.00 94.25 87 PHE A N 1
ATOM 667 C CA . PHE A 1 87 ? 5.675 -7.263 0.889 1.00 94.25 87 PHE A CA 1
ATOM 668 C C . PHE A 1 87 ? 5.231 -6.303 -0.214 1.00 94.25 87 PHE A C 1
ATOM 670 O O . PHE A 1 87 ? 5.404 -5.091 -0.125 1.00 94.25 87 PHE A O 1
ATOM 677 N N . THR A 1 88 ? 4.655 -6.853 -1.276 1.00 93.38 88 THR A N 1
ATOM 678 C CA . THR A 1 88 ? 4.040 -6.106 -2.371 1.00 93.38 88 THR A CA 1
ATOM 679 C C . THR A 1 88 ? 2.539 -6.332 -2.323 1.00 93.38 88 THR A C 1
ATOM 681 O O . THR A 1 88 ? 2.059 -7.426 -2.615 1.00 93.38 88 THR A O 1
ATOM 684 N N . VAL A 1 89 ? 1.794 -5.283 -1.997 1.00 94.25 89 VAL A N 1
ATOM 685 C CA . VAL A 1 89 ? 0.330 -5.301 -1.952 1.00 94.25 89 VAL A CA 1
ATOM 686 C C . VAL A 1 89 ? -0.196 -4.597 -3.196 1.00 94.25 89 VAL A C 1
ATOM 688 O O . VAL A 1 89 ? 0.184 -3.461 -3.480 1.00 94.25 89 VAL A O 1
ATOM 691 N N . ARG A 1 90 ? -1.050 -5.272 -3.971 1.00 91.69 90 ARG A N 1
ATOM 692 C CA . ARG A 1 90 ? -1.712 -4.688 -5.144 1.00 91.69 90 ARG A CA 1
ATOM 693 C C . ARG A 1 90 ? -3.218 -4.839 -5.031 1.00 91.69 90 ARG A C 1
ATOM 695 O O . ARG A 1 90 ? -3.729 -5.952 -4.963 1.00 91.69 90 ARG A O 1
ATOM 702 N N . GLY A 1 91 ? -3.918 -3.718 -5.082 1.00 91.62 91 GLY A N 1
ATOM 703 C CA . GLY A 1 91 ? -5.371 -3.668 -5.018 1.00 91.62 91 GLY A CA 1
ATOM 704 C C . GLY A 1 91 ? -5.852 -2.237 -4.843 1.00 91.62 91 GLY A C 1
ATOM 705 O O . GLY A 1 91 ? -5.050 -1.306 -4.744 1.00 91.62 91 GLY A O 1
ATOM 706 N N . THR A 1 92 ? -7.166 -2.066 -4.814 1.00 93.25 92 THR A N 1
ATOM 707 C CA . THR A 1 92 ? -7.795 -0.794 -4.464 1.00 93.25 92 THR A CA 1
ATOM 708 C C . THR A 1 92 ? -7.646 -0.549 -2.967 1.00 93.25 92 THR A C 1
ATOM 710 O O . THR A 1 92 ? -8.054 -1.393 -2.170 1.00 93.25 92 THR A O 1
ATOM 713 N N . SER A 1 93 ? -7.082 0.597 -2.588 1.00 93.62 93 SER A N 1
ATOM 714 C CA . SER A 1 93 ? -7.012 1.019 -1.190 1.00 93.62 93 SER A CA 1
ATOM 715 C C . SER A 1 93 ? -8.145 1.969 -0.842 1.00 93.62 93 SER A C 1
ATOM 717 O O . SER A 1 93 ? -8.462 2.869 -1.622 1.00 93.62 93 SER A O 1
ATOM 719 N N . GLN A 1 94 ? -8.674 1.833 0.365 1.00 93.69 94 GLN A N 1
ATOM 720 C CA . GLN A 1 94 ? -9.599 2.779 0.976 1.00 93.69 94 GLN A CA 1
ATOM 721 C C . GLN A 1 94 ? -8.984 3.279 2.280 1.00 93.69 94 GLN A C 1
ATOM 723 O O . GLN A 1 94 ? -8.439 2.491 3.049 1.00 93.69 94 GLN A O 1
ATOM 728 N N . VAL A 1 95 ? -9.042 4.586 2.516 1.00 93.88 95 VAL A N 1
ATOM 729 C CA . VAL A 1 95 ? -8.665 5.159 3.811 1.00 93.88 95 VAL A CA 1
ATOM 730 C C . VAL A 1 95 ? -9.914 5.133 4.677 1.00 93.88 95 VAL A C 1
ATOM 732 O O . VAL A 1 95 ? -10.910 5.753 4.315 1.00 93.88 95 VAL A O 1
ATOM 735 N N . LYS A 1 96 ? -9.868 4.380 5.773 1.00 90.81 96 LYS A N 1
ATOM 736 C CA . LYS A 1 96 ? -10.959 4.237 6.740 1.00 90.81 96 LYS A CA 1
ATOM 737 C C . LYS A 1 96 ? -10.498 4.686 8.116 1.00 90.81 96 LYS A C 1
ATOM 739 O O . LYS A 1 96 ? -9.299 4.716 8.401 1.00 90.81 96 LYS A O 1
ATOM 744 N N . THR A 1 97 ? -11.448 5.022 8.973 1.00 89.12 97 THR A N 1
ATOM 745 C CA . THR A 1 97 ? -11.176 5.265 10.392 1.00 89.12 97 THR A CA 1
ATOM 746 C C . THR A 1 97 ? -11.180 3.946 11.166 1.00 89.12 97 THR A C 1
ATOM 748 O O . THR A 1 97 ? -11.831 2.979 10.769 1.00 89.12 97 THR A O 1
ATOM 751 N N . ILE A 1 98 ? -10.455 3.885 12.288 1.00 83.69 98 ILE A N 1
ATOM 752 C CA . ILE A 1 98 ? -10.431 2.687 13.149 1.00 83.69 98 ILE A CA 1
ATOM 753 C C . ILE A 1 98 ? -11.844 2.328 13.628 1.00 83.69 98 ILE A C 1
ATOM 755 O O . ILE A 1 98 ? -12.195 1.153 13.674 1.00 83.69 98 ILE A O 1
ATOM 759 N N . THR A 1 99 ? -12.674 3.331 13.923 1.00 83.88 99 THR A N 1
ATOM 760 C CA . THR A 1 99 ? -14.053 3.158 14.402 1.00 83.88 99 THR A CA 1
ATOM 761 C C . THR A 1 99 ? -14.951 2.416 13.413 1.00 83.88 99 THR A C 1
ATOM 763 O O . THR A 1 99 ? -15.830 1.678 13.839 1.00 83.88 99 THR A O 1
ATOM 766 N N . GLU A 1 100 ? -14.719 2.558 12.105 1.00 85.88 100 GLU A N 1
ATOM 767 C CA . GLU A 1 100 ? -15.489 1.861 11.060 1.00 85.88 100 GLU A CA 1
ATOM 768 C C . GLU A 1 100 ? -15.110 0.382 10.907 1.00 85.88 100 GLU A C 1
ATOM 770 O O . GLU A 1 100 ? -15.842 -0.379 10.278 1.00 85.88 100 GLU A O 1
ATOM 775 N N . LEU A 1 101 ? -13.955 -0.022 11.439 1.00 83.69 101 LEU A N 1
ATOM 776 C CA . LEU A 1 101 ? -13.420 -1.383 11.345 1.00 83.69 101 LEU A CA 1
ATOM 777 C C . LEU A 1 101 ? -13.445 -2.119 12.700 1.00 83.69 101 LEU A C 1
ATOM 779 O O . LEU A 1 101 ? -12.868 -3.198 12.846 1.00 83.69 101 LEU A O 1
ATOM 783 N N . MET A 1 102 ? -14.100 -1.535 13.706 1.00 81.38 102 MET A N 1
ATOM 784 C CA . MET A 1 102 ? -14.341 -2.177 14.997 1.00 81.38 102 MET A CA 1
ATOM 785 C C . MET A 1 102 ? -15.524 -3.152 14.911 1.00 81.38 102 MET A C 1
ATOM 787 O O . MET A 1 102 ? -16.503 -2.844 14.231 1.00 81.38 102 MET A O 1
ATOM 791 N N . PRO A 1 103 ? -15.483 -4.301 15.620 1.00 82.06 103 PRO A N 1
ATOM 792 C CA . PRO A 1 103 ? -14.502 -4.707 16.641 1.00 82.06 103 PRO A CA 1
ATOM 793 C C . PRO A 1 103 ? -13.319 -5.559 16.134 1.00 82.06 103 PRO A C 1
ATOM 795 O O . PRO A 1 103 ? -12.346 -5.735 16.866 1.00 82.06 103 PRO A O 1
ATOM 798 N N . ASP A 1 104 ? -13.360 -6.069 14.903 1.00 82.88 104 ASP A N 1
ATOM 799 C CA . ASP A 1 104 ? -12.440 -7.123 14.435 1.00 82.88 104 ASP A CA 1
ATOM 800 C C . ASP A 1 104 ? -10.964 -6.691 14.397 1.00 82.88 104 ASP A C 1
ATOM 802 O O . ASP A 1 104 ? -10.055 -7.484 14.662 1.00 82.88 104 ASP A O 1
ATOM 806 N N . VAL A 1 105 ? -10.713 -5.403 14.152 1.00 82.88 105 VAL A N 1
ATOM 807 C CA . VAL A 1 105 ? -9.366 -4.814 14.118 1.00 82.88 105 VAL A CA 1
ATOM 808 C C . VAL A 1 105 ? -8.632 -4.879 15.466 1.00 82.88 105 VAL A C 1
ATOM 810 O O . VAL A 1 105 ? -7.399 -4.822 15.498 1.00 82.88 105 VAL A O 1
ATOM 813 N N . LEU A 1 106 ? -9.344 -5.067 16.583 1.00 80.50 106 LEU A N 1
ATOM 814 C CA . LEU A 1 106 ? -8.736 -5.134 17.916 1.00 80.50 106 LEU A CA 1
ATOM 815 C C . LEU A 1 106 ? -7.755 -6.311 18.034 1.00 80.50 106 LEU A C 1
ATOM 817 O O . LEU A 1 106 ? -6.680 -6.178 18.618 1.00 80.50 106 LEU A O 1
ATOM 821 N N . HIS A 1 107 ? -8.095 -7.446 17.420 1.00 84.38 107 HIS A N 1
ATOM 822 C CA . HIS A 1 107 ? -7.256 -8.643 17.429 1.00 84.38 107 HIS A CA 1
ATOM 823 C C . HIS A 1 107 ? -5.988 -8.483 16.577 1.00 84.38 107 HIS A C 1
ATOM 825 O O . HIS A 1 107 ? -4.985 -9.143 16.840 1.00 84.38 107 HIS A O 1
ATOM 831 N N . GLN A 1 108 ? -6.009 -7.591 15.583 1.00 85.88 108 GLN A N 1
ATOM 832 C CA . GLN A 1 108 ? -4.897 -7.371 14.651 1.00 85.88 108 GLN A CA 1
ATOM 833 C C . GLN A 1 108 ? -3.833 -6.421 15.219 1.00 85.88 108 GLN A C 1
ATOM 835 O O . GLN A 1 108 ? -2.658 -6.526 14.876 1.00 85.88 108 GLN A O 1
ATOM 840 N N . LEU A 1 109 ? -4.235 -5.500 16.100 1.00 79.06 109 LEU A N 1
ATOM 841 C CA . LEU A 1 109 ? -3.346 -4.510 16.716 1.00 79.06 109 LEU A CA 1
ATOM 842 C C . LEU A 1 109 ? -2.521 -5.073 17.887 1.00 79.06 109 LEU A C 1
ATOM 844 O O . LEU A 1 109 ? -1.499 -4.486 18.257 1.00 79.06 109 LEU A O 1
ATOM 848 N N . GLY A 1 110 ? -2.941 -6.201 18.471 1.00 80.44 110 GLY A N 1
ATOM 849 C CA . GLY A 1 110 ? -2.242 -6.856 19.578 1.00 80.44 110 GLY A CA 1
ATOM 850 C C . GLY A 1 110 ? -1.911 -5.882 20.728 1.00 80.44 110 GLY A C 1
ATOM 851 O O . GLY A 1 110 ? -2.756 -5.064 21.095 1.00 80.44 110 GLY A O 1
ATOM 852 N N . PRO A 1 111 ? -0.691 -5.904 21.301 1.00 78.69 111 PRO A N 1
ATOM 853 C CA . PRO A 1 111 ? -0.322 -5.038 22.428 1.00 78.69 111 PRO A CA 1
ATOM 854 C C . PRO A 1 111 ? -0.262 -3.543 22.075 1.00 78.69 111 PRO A C 1
ATOM 856 O O . PRO A 1 111 ? -0.333 -2.701 22.966 1.00 78.69 111 PRO A O 1
ATOM 859 N N . ASN A 1 112 ? -0.187 -3.187 20.789 1.00 75.44 112 ASN A N 1
ATOM 860 C CA . ASN A 1 112 ? -0.205 -1.788 20.360 1.00 75.44 112 ASN A CA 1
ATOM 861 C C . ASN A 1 112 ? -1.621 -1.193 20.373 1.00 75.44 112 ASN A C 1
ATOM 863 O O . ASN A 1 112 ? -1.763 0.031 20.345 1.00 75.44 112 ASN A O 1
ATOM 867 N N . ALA A 1 113 ? -2.664 -2.028 20.470 1.00 73.69 113 ALA A N 1
ATOM 868 C CA . ALA A 1 113 ? -4.058 -1.590 20.488 1.00 73.69 113 ALA A CA 1
ATOM 869 C C . ALA A 1 113 ? -4.326 -0.557 21.589 1.00 73.69 113 ALA A C 1
ATOM 871 O O . ALA A 1 113 ? -5.026 0.423 21.351 1.00 73.69 113 ALA A O 1
ATOM 872 N N . SER A 1 114 ? -3.723 -0.713 22.774 1.00 76.62 114 SER A N 1
ATOM 873 C CA . SER A 1 114 ? -3.955 0.200 23.898 1.00 76.62 114 SER A CA 1
ATOM 874 C C . SER A 1 114 ? -3.509 1.630 23.615 1.00 76.62 114 SER A C 1
ATOM 876 O O . SER A 1 114 ? -4.127 2.562 24.116 1.00 76.62 114 SER A O 1
ATOM 878 N N . ASN A 1 115 ? -2.451 1.822 22.826 1.00 79.81 115 ASN A N 1
ATOM 879 C CA . ASN A 1 115 ? -1.941 3.159 22.523 1.00 79.81 115 ASN A CA 1
ATOM 880 C C . ASN A 1 115 ? -2.877 3.875 21.545 1.00 79.81 115 ASN A C 1
ATOM 882 O O . ASN A 1 115 ? -3.257 5.019 21.778 1.00 79.81 115 ASN A O 1
ATOM 886 N N . PHE A 1 116 ? -3.339 3.165 20.514 1.00 72.75 116 PHE A N 1
ATOM 887 C CA . PHE A 1 116 ? -4.313 3.702 19.565 1.00 72.75 116 PHE A CA 1
ATOM 888 C C . PHE A 1 116 ? -5.678 3.960 20.214 1.00 72.75 116 PHE A C 1
ATOM 890 O O . PHE A 1 116 ? -6.280 5.001 19.968 1.00 72.75 116 PHE A O 1
ATOM 897 N N . LEU A 1 117 ? -6.148 3.067 21.091 1.00 76.31 117 LEU A N 1
ATOM 898 C CA . LEU A 1 117 ? -7.405 3.250 21.823 1.00 76.31 117 LEU A CA 1
ATOM 899 C C . LEU A 1 117 ? -7.345 4.425 22.800 1.00 76.31 117 LEU A C 1
ATOM 901 O O . LEU A 1 117 ? -8.328 5.147 22.921 1.00 76.31 117 LEU A O 1
ATOM 905 N N . LYS A 1 118 ? -6.206 4.646 23.471 1.00 81.25 118 LYS A N 1
ATOM 906 C CA . LYS A 1 118 ? -6.002 5.825 24.328 1.00 81.25 118 LYS A CA 1
ATOM 907 C C . LYS A 1 118 ? -6.089 7.112 23.515 1.00 81.25 118 LYS A C 1
ATOM 909 O O . LYS A 1 118 ? -6.879 7.979 23.868 1.00 81.25 118 LYS A O 1
ATOM 914 N N . ASN A 1 119 ? -5.382 7.183 22.387 1.00 80.19 119 ASN A N 1
ATOM 915 C CA . ASN A 1 119 ? -5.440 8.339 21.489 1.00 80.19 119 ASN A CA 1
ATOM 916 C C . ASN A 1 119 ? -6.862 8.567 20.934 1.00 80.19 119 ASN A C 1
ATOM 918 O O . ASN A 1 119 ? -7.296 9.702 20.734 1.00 80.19 119 ASN A O 1
ATOM 922 N N . LEU A 1 120 ? -7.613 7.490 20.686 1.00 76.38 120 LEU A N 1
ATOM 923 C CA . LEU A 1 120 ? -8.989 7.560 20.190 1.00 76.38 120 LEU A CA 1
ATOM 924 C C . LEU A 1 120 ? -9.999 7.978 21.275 1.00 76.38 120 LEU A C 1
ATOM 926 O O . LEU A 1 120 ? -10.949 8.709 20.997 1.00 76.38 120 LEU A O 1
ATOM 930 N N . LEU A 1 121 ? -9.787 7.536 22.517 1.00 75.88 121 LEU A N 1
ATOM 931 C CA . LEU A 1 121 ? -10.587 7.939 23.673 1.00 75.88 121 LEU A CA 1
ATOM 932 C C . LEU A 1 121 ? -10.334 9.408 24.030 1.00 75.88 121 LEU A C 1
ATOM 934 O O . LEU A 1 121 ? -11.281 10.148 24.274 1.00 75.88 121 LEU A O 1
ATOM 938 N N . GLU A 1 122 ? -9.073 9.839 24.000 1.00 75.75 122 GLU A N 1
ATOM 939 C CA . GLU A 1 122 ? -8.666 11.223 24.259 1.00 75.75 122 GLU A CA 1
ATOM 940 C C . GLU A 1 122 ? -9.185 12.191 23.186 1.00 75.75 122 GLU A C 1
ATOM 942 O O . GLU A 1 122 ? -9.582 13.311 23.497 1.00 75.75 122 GLU A O 1
ATOM 947 N N . SER A 1 123 ? -9.292 11.736 21.933 1.00 70.06 123 SER A N 1
ATOM 948 C CA . SER A 1 123 ? -9.936 12.499 20.852 1.00 70.06 123 SER A CA 1
ATOM 949 C C . SER A 1 123 ? -11.473 12.472 20.892 1.00 70.06 123 SER A C 1
ATOM 951 O O . SER A 1 123 ? -12.115 13.083 20.040 1.00 70.06 123 SER A O 1
ATOM 953 N N . GLY A 1 124 ? -12.087 11.802 21.875 1.00 66.06 124 GLY A N 1
ATOM 954 C CA . GLY A 1 124 ? -13.537 11.819 22.100 1.00 66.06 124 GLY A CA 1
ATOM 955 C C . GLY A 1 124 ? -14.368 11.043 21.071 1.00 66.06 124 GLY A C 1
ATOM 956 O O . GLY A 1 124 ? -15.598 11.075 21.124 1.00 66.06 124 GLY A O 1
ATOM 957 N N . ALA A 1 125 ? -13.731 10.305 20.157 1.00 60.38 125 ALA A N 1
ATOM 958 C CA . ALA A 1 125 ? -14.408 9.584 19.076 1.00 60.38 125 ALA A CA 1
ATOM 959 C C . ALA A 1 125 ? -15.169 8.322 19.543 1.00 60.38 125 ALA A C 1
ATOM 961 O O . ALA A 1 125 ? -15.900 7.720 18.759 1.00 60.38 125 ALA A O 1
ATOM 962 N N . LEU A 1 126 ? -15.029 7.920 20.814 1.00 55.56 126 LEU A N 1
ATOM 963 C CA . LEU A 1 126 ? -15.675 6.731 21.394 1.00 55.56 126 LEU A CA 1
ATOM 964 C C . LEU A 1 126 ? -16.928 7.025 22.237 1.00 55.56 126 LEU A C 1
ATOM 966 O O . LEU A 1 126 ? -17.524 6.091 22.774 1.00 55.56 126 LEU A O 1
ATOM 970 N N . ASN A 1 127 ? -17.398 8.276 22.308 1.00 52.72 127 ASN A N 1
ATOM 971 C CA . ASN A 1 127 ? -18.584 8.645 23.102 1.00 52.72 127 ASN A CA 1
ATOM 972 C C . ASN A 1 127 ? -19.929 8.079 22.583 1.00 52.72 127 ASN A C 1
ATOM 974 O O . ASN A 1 127 ? -20.975 8.398 23.139 1.00 52.72 127 ASN A O 1
ATOM 978 N N . GLY A 1 128 ? -19.928 7.235 21.543 1.00 52.59 128 GLY A N 1
ATOM 979 C CA . GLY A 1 128 ? -21.135 6.664 20.927 1.00 52.59 128 GLY A CA 1
ATOM 980 C C . GLY A 1 128 ? -21.276 5.137 20.988 1.00 52.59 128 GLY A C 1
ATOM 981 O O . GLY A 1 128 ? -22.273 4.615 20.499 1.00 52.59 128 GLY A O 1
ATOM 982 N N . MET A 1 129 ? -20.330 4.391 21.575 1.00 50.09 129 MET A N 1
ATOM 983 C CA . MET A 1 129 ? -20.391 2.913 21.628 1.00 50.09 129 MET A CA 1
ATOM 984 C C . MET A 1 129 ? -21.172 2.348 22.830 1.00 50.09 129 MET A C 1
ATOM 986 O O . MET A 1 129 ? -21.153 1.144 23.080 1.00 50.09 129 MET A O 1
ATOM 990 N N . THR A 1 130 ? -21.938 3.182 23.540 1.00 42.12 130 THR A N 1
ATOM 991 C CA . THR A 1 130 ? -22.940 2.739 24.524 1.00 42.12 130 THR A CA 1
ATOM 992 C C . THR A 1 130 ? -24.298 2.579 23.836 1.00 42.12 130 THR A C 1
ATOM 994 O O . THR A 1 130 ? -25.203 3.389 24.028 1.00 42.12 130 THR A O 1
ATOM 997 N N . GLY A 1 131 ? -24.441 1.583 22.959 1.00 45.78 131 GLY A N 1
ATOM 998 C CA . GLY A 1 131 ? -25.648 1.538 22.134 1.00 45.78 131 GLY A CA 1
ATOM 999 C C . GLY A 1 131 ? -26.015 0.247 21.425 1.00 45.78 131 GLY A C 1
ATOM 1000 O O . GLY A 1 131 ? -26.856 0.350 20.549 1.00 45.78 131 GLY A O 1
ATOM 1001 N N . ASN A 1 132 ? -25.445 -0.927 21.747 1.00 47.41 132 ASN A N 1
ATOM 1002 C CA . ASN A 1 132 ? -26.155 -2.212 21.560 1.00 47.41 132 ASN A CA 1
ATOM 1003 C C . ASN A 1 132 ? -25.457 -3.439 22.196 1.00 47.41 132 ASN A C 1
ATOM 1005 O O . ASN A 1 132 ? -25.227 -4.451 21.541 1.00 47.41 132 ASN A O 1
ATOM 1009 N N . ALA A 1 133 ? -25.124 -3.385 23.487 1.00 41.09 133 ALA A N 1
ATOM 1010 C CA . ALA A 1 133 ? -24.750 -4.583 24.251 1.00 41.09 133 ALA A CA 1
ATOM 1011 C C . ALA A 1 133 ? -25.948 -5.066 25.086 1.00 41.09 133 ALA A C 1
ATOM 1013 O O . ALA A 1 133 ? -25.903 -5.100 26.312 1.00 41.09 133 ALA A O 1
ATOM 1014 N N . ALA A 1 134 ? -27.051 -5.392 24.412 1.00 40.72 134 ALA A N 1
ATOM 1015 C CA . ALA A 1 134 ? -28.204 -6.041 25.018 1.00 40.72 134 ALA A CA 1
ATOM 1016 C C . ALA A 1 134 ? -28.409 -7.422 24.387 1.00 40.72 134 ALA A C 1
ATOM 1018 O O . ALA A 1 134 ? -29.292 -7.597 23.557 1.00 40.72 134 ALA A O 1
ATOM 1019 N N . LEU A 1 135 ? -27.607 -8.412 24.797 1.00 40.75 135 LEU A N 1
ATOM 1020 C CA . LEU A 1 135 ? -28.105 -9.782 24.940 1.00 40.75 135 LEU A CA 1
ATOM 1021 C C . LEU A 1 135 ? -27.182 -10.622 25.833 1.00 40.75 135 LEU A C 1
ATOM 1023 O O . LEU A 1 135 ? -25.987 -10.741 25.584 1.00 40.75 135 LEU A O 1
ATOM 1027 N N . THR A 1 136 ? -27.800 -11.275 26.818 1.00 36.03 136 THR A N 1
ATOM 1028 C CA . THR A 1 136 ? -27.241 -12.314 27.705 1.00 36.03 136 THR A CA 1
ATOM 1029 C C . THR A 1 136 ? -26.554 -11.814 28.978 1.00 36.03 136 THR A C 1
ATOM 1031 O O . THR A 1 136 ? -25.406 -12.118 29.291 1.00 36.03 136 THR A O 1
ATOM 1034 N N . THR A 1 137 ? -27.328 -11.102 29.797 1.00 39.81 137 THR A N 1
ATOM 1035 C CA . THR A 1 137 ? -27.161 -11.148 31.253 1.00 39.81 137 THR A CA 1
ATOM 1036 C C . THR A 1 137 ? -27.584 -12.532 31.770 1.00 39.81 137 THR A C 1
ATOM 1038 O O . THR A 1 137 ? -28.631 -13.037 31.370 1.00 39.81 137 THR A O 1
ATOM 1041 N N . ARG A 1 138 ? -26.833 -13.030 32.764 1.00 38.75 138 ARG A N 1
ATOM 1042 C CA . ARG A 1 138 ? -27.139 -14.102 33.739 1.00 38.75 138 ARG A CA 1
ATOM 1043 C C . ARG A 1 138 ? -26.608 -15.500 33.407 1.00 38.75 138 ARG A C 1
ATOM 1045 O O . ARG A 1 138 ? -27.355 -16.362 32.972 1.00 38.75 138 ARG A O 1
ATOM 1052 N N . MET A 1 139 ? -25.375 -15.769 33.834 1.00 34.03 139 MET A N 1
ATOM 1053 C CA . MET A 1 139 ? -25.146 -16.931 34.698 1.00 34.03 139 MET A CA 1
ATOM 1054 C C . MET A 1 139 ? -24.345 -16.483 35.917 1.00 34.03 139 MET A C 1
ATOM 1056 O O . MET A 1 139 ? -23.295 -15.854 35.825 1.00 34.03 139 MET A O 1
ATOM 1060 N N . THR A 1 140 ? -24.974 -16.704 37.058 1.00 42.50 140 THR A N 1
ATOM 1061 C CA . THR A 1 140 ? -24.656 -16.183 38.374 1.00 42.50 140 THR A CA 1
ATOM 1062 C C . THR A 1 140 ? -23.534 -16.976 39.025 1.00 42.50 140 THR A C 1
ATOM 1064 O O . THR A 1 140 ? -23.460 -18.196 38.909 1.00 42.50 140 THR A O 1
ATOM 1067 N N . THR A 1 141 ? -22.713 -16.247 39.766 1.00 47.41 141 THR A N 1
ATOM 1068 C CA . THR A 1 141 ? -21.835 -16.696 40.848 1.00 47.41 141 THR A CA 1
ATOM 1069 C C . THR A 1 141 ? -22.391 -17.900 41.621 1.00 47.41 141 THR A C 1
ATOM 1071 O O . THR A 1 141 ? -23.487 -17.828 42.179 1.00 47.41 141 THR A O 1
ATOM 1074 N N . SER A 1 142 ? -21.619 -18.987 41.680 1.00 39.22 142 SER A N 1
ATOM 1075 C CA . SER A 1 142 ? -21.896 -20.153 42.527 1.00 39.22 142 SER A CA 1
ATOM 1076 C C . SER A 1 142 ? -21.735 -19.784 44.010 1.00 39.22 142 SER A C 1
ATOM 1078 O O . SER A 1 142 ? -20.679 -19.263 44.375 1.00 39.22 142 SER A O 1
ATOM 1080 N N . PRO A 1 143 ? -22.722 -20.061 44.881 1.00 48.44 143 PRO A N 1
ATOM 1081 C CA . PRO A 1 143 ? -22.620 -19.795 46.306 1.00 48.44 143 PRO A CA 1
ATOM 1082 C C . PRO A 1 143 ? -21.844 -20.916 47.008 1.00 48.44 143 PRO A C 1
ATOM 1084 O O . PRO A 1 143 ? -22.195 -22.093 46.944 1.00 48.44 143 PRO A O 1
ATOM 1087 N N . THR A 1 144 ? -20.792 -20.532 47.722 1.00 46.03 144 THR A N 1
ATOM 1088 C CA . THR A 1 144 ? -20.201 -21.317 48.807 1.00 46.03 144 THR A CA 1
ATOM 1089 C C . THR A 1 144 ? -21.253 -21.500 49.900 1.00 46.03 144 THR A C 1
ATOM 1091 O O . THR A 1 144 ? -21.751 -20.494 50.392 1.00 46.03 144 THR A O 1
ATOM 1094 N N . LEU A 1 145 ? -21.586 -22.746 50.264 1.00 39.00 145 LEU A N 1
ATOM 1095 C CA . LEU A 1 145 ? -21.948 -23.207 51.620 1.00 39.00 145 LEU A CA 1
ATOM 1096 C C . LEU A 1 145 ? -22.431 -24.669 51.575 1.00 39.00 145 LEU A C 1
ATOM 1098 O O . LEU A 1 145 ? -23.570 -24.955 51.213 1.00 39.00 145 LEU A O 1
ATOM 1102 N N . ARG A 1 146 ? -21.588 -25.600 52.035 1.00 36.75 146 ARG A N 1
ATOM 1103 C CA . ARG A 1 146 ? -22.062 -26.834 52.677 1.00 36.75 146 ARG A CA 1
ATOM 1104 C C . ARG A 1 146 ? -21.050 -27.279 53.731 1.00 36.75 146 ARG A C 1
ATOM 1106 O O . ARG A 1 146 ? -20.041 -27.901 53.425 1.00 36.75 146 ARG A O 1
ATOM 1113 N N . ALA A 1 147 ? -21.329 -26.907 54.976 1.00 40.28 147 ALA A N 1
ATOM 1114 C CA . ALA A 1 147 ? -20.784 -27.550 56.164 1.00 40.28 147 ALA A CA 1
ATOM 1115 C C . ALA A 1 147 ? -21.683 -28.744 56.529 1.00 40.28 147 ALA A C 1
ATOM 1117 O O . ALA A 1 147 ? -22.903 -28.626 56.428 1.00 40.28 147 ALA A O 1
ATOM 1118 N N . THR A 1 148 ? -21.069 -29.878 56.884 1.00 41.59 148 THR A N 1
ATOM 1119 C CA . THR A 1 148 ? -21.540 -31.098 57.598 1.00 41.59 148 THR A CA 1
ATOM 1120 C C . THR A 1 148 ? -20.618 -32.239 57.128 1.00 41.59 148 THR A C 1
ATOM 1122 O O . THR A 1 148 ? -20.280 -32.273 55.954 1.00 41.59 148 THR A O 1
ATOM 1125 N N . LEU A 1 149 ? -20.149 -33.230 57.884 1.00 35.97 149 LEU A N 1
ATOM 1126 C CA . LEU A 1 149 ? -20.169 -33.619 59.293 1.00 35.97 149 LEU A CA 1
ATOM 1127 C C . LEU A 1 149 ? -19.341 -34.939 59.342 1.00 35.97 149 LEU A C 1
ATOM 1129 O O . LEU A 1 149 ? -19.383 -35.719 58.395 1.00 35.97 149 LEU A O 1
ATOM 1133 N N . THR A 1 150 ? -18.653 -35.187 60.463 1.00 46.22 150 THR A N 1
ATOM 1134 C CA . THR A 1 150 ? -18.194 -36.488 61.027 1.00 46.22 150 THR A CA 1
ATOM 1135 C C . THR A 1 150 ? -16.932 -37.234 60.530 1.00 46.22 150 THR A C 1
ATOM 1137 O O . THR A 1 150 ? -16.924 -37.877 59.492 1.00 46.22 150 THR A O 1
ATOM 1140 N N . MET A 1 151 ? -15.958 -37.252 61.460 1.00 43.50 151 MET A N 1
ATOM 1141 C CA . MET A 1 151 ? -15.250 -38.398 62.082 1.00 43.50 151 MET A CA 1
ATOM 1142 C C . MET A 1 151 ? -14.154 -39.189 61.328 1.00 43.50 151 MET A C 1
ATOM 1144 O O . MET A 1 151 ? -14.422 -39.971 60.429 1.00 43.50 151 MET A O 1
ATOM 1148 N N . LEU A 1 152 ? -12.935 -39.004 61.864 1.00 53.41 152 LEU A N 1
ATOM 1149 C CA . LEU A 1 152 ? -11.790 -39.903 62.121 1.00 53.41 152 LEU A CA 1
ATOM 1150 C C . LEU A 1 152 ? -11.444 -41.091 61.181 1.00 53.41 152 LEU A C 1
ATOM 1152 O O . LEU A 1 152 ? -12.276 -41.964 60.951 1.00 53.41 152 LEU A O 1
ATOM 1156 N N . PRO A 1 153 ? -10.156 -41.246 60.802 1.00 56.81 153 PRO A N 1
ATOM 1157 C CA . PRO A 1 153 ? -9.634 -42.464 60.180 1.00 56.81 153 PRO A CA 1
ATOM 1158 C C . PRO A 1 153 ? -9.245 -43.542 61.217 1.00 56.81 153 PRO A C 1
ATOM 1160 O O . PRO A 1 153 ? -8.657 -43.204 62.247 1.00 56.81 153 PRO A O 1
ATOM 1163 N N . PRO A 1 154 ? -9.454 -44.842 60.930 1.00 60.97 154 PRO A N 1
ATOM 1164 C CA . PRO A 1 154 ? -8.690 -45.919 61.550 1.00 60.97 154 PRO A CA 1
ATOM 1165 C C . PRO A 1 154 ? -7.647 -46.508 60.582 1.00 60.97 154 PRO A C 1
ATOM 1167 O O . PRO A 1 154 ? -7.880 -46.642 59.382 1.00 60.97 154 PRO A O 1
ATOM 1170 N N . SER A 1 155 ? -6.487 -46.854 61.138 1.00 62.59 155 SER A N 1
ATOM 1171 C CA . SER A 1 155 ? -5.340 -47.459 60.458 1.00 62.59 155 SER A CA 1
ATOM 1172 C C . SER A 1 155 ? -5.588 -48.898 59.988 1.00 62.59 155 SER A C 1
ATOM 1174 O O . SER A 1 155 ? -6.319 -49.652 60.631 1.00 62.59 155 SER A O 1
ATOM 1176 N N . LYS A 1 156 ? -4.900 -49.295 58.912 1.00 52.91 156 LYS A N 1
ATOM 1177 C CA . LYS A 1 156 ? -3.797 -50.272 58.911 1.00 52.91 156 LYS A CA 1
ATOM 1178 C C . LYS A 1 156 ? -2.863 -49.954 57.750 1.00 52.91 156 LYS A C 1
ATOM 1180 O O . LYS A 1 156 ? -3.382 -49.505 56.706 1.00 52.91 156 LYS A O 1
#

pLDDT: mean 76.25, std 17.52, range [34.03, 96.06]

Sequence (156 aa):
MVNQAKLEKLKRMSKVSRTGGKGSMRRKVRKVQKSSGSTAKKLSATLAKVNKQALPGVDEVNMFREDNSVLHFSRPKVEASFQANTFTVRGTSQVKTITELMPDVLHQLGPNASNFLKNLLESGALNGMTGNAALTTRMTTSPTLRATLTMLPPSK

Radius of gyration: 38.75 Å; chains: 1; bounding box: 71×104×110 Å

InterPro domains:
  IPR002715 Nascent polypeptide-associated complex NAC domain [PF01849] (41-96)
  IPR002715 Nascent polypeptide-associated complex NAC domain [PS51151] (37-102)
  IPR002715 Nascent polypeptide-associated complex NAC domain [SM01407] (40-96)
  IPR038187 NAC A/B domain superfamily [G3DSA:2.20.70.30] (53-109)
  IPR039370 Transcription factor BTF3 [PTHR10351] (8-122)

Secondary structure (DSSP, 8-state):
---HHHHHHHHHHHHHS--SSTTS-PPP-------SHHHHHHHHHHHHTTT-EEETT--EEEEE-TTSEEEEEES-EEEEETTTTEEEEES-EEEEEGGGGTTTTHHHHGGGHHHHHHHHHHTTTTTT--S---S------PPP------------

Foldseek 3Di:
DDPPVVVVVVVVVVVVPDPDDDPHDDDDDPDDDDDPVVVVVVVVVVVVVLVWDWDPDDQKDWDQDPVQKIFIFGPWTWIDRVVVRDIDTHGDTDIDHPVVVPPVCCVVCPPVSVVSVVVCVVVVVPVPPPPDPPDDDDDDDDDDDDDDDDDDDDDD